Protein AF-A0A2T6KF13-F1 (afdb_monomer_lite)

Structure (mmCIF, N/CA/C/O backbone):
data_AF-A0A2T6KF13-F1
#
_entry.id   AF-A0A2T6KF13-F1
#
loop_
_atom_site.group_PDB
_atom_site.id
_atom_site.type_symbol
_atom_site.label_atom_id
_atom_site.label_alt_id
_atom_site.label_comp_id
_atom_site.label_asym_id
_atom_site.label_entity_id
_atom_site.label_seq_id
_atom_site.pdbx_PDB_ins_code
_atom_site.Cartn_x
_atom_site.Cartn_y
_atom_site.Cartn_z
_atom_site.occupancy
_atom_site.B_iso_or_equiv
_atom_site.auth_seq_id
_atom_site.auth_comp_id
_atom_site.auth_asym_id
_atom_site.auth_atom_id
_atom_site.pdbx_PDB_model_num
ATOM 1 N N . MET A 1 1 ? 17.961 1.035 -27.382 1.00 60.09 1 MET A N 1
ATOM 2 C CA . MET A 1 1 ? 17.365 -0.291 -27.679 1.00 60.09 1 MET A CA 1
ATOM 3 C C . MET A 1 1 ? 17.988 -1.353 -26.778 1.00 60.09 1 MET A C 1
ATOM 5 O O . MET A 1 1 ? 17.250 -2.135 -26.203 1.00 60.09 1 MET A O 1
ATOM 9 N N . GLU A 1 2 ? 19.310 -1.315 -26.589 1.00 65.25 2 GLU A N 1
ATOM 10 C CA . GLU A 1 2 ? 20.065 -2.182 -25.668 1.00 65.25 2 GLU A CA 1
ATOM 11 C C . GLU A 1 2 ? 19.651 -2.015 -24.191 1.00 65.25 2 GLU A C 1
ATOM 13 O O . GLU A 1 2 ? 19.392 -3.006 -23.517 1.00 65.25 2 GLU A O 1
ATOM 18 N N . ASP A 1 3 ? 19.444 -0.778 -23.720 1.00 63.62 3 ASP A N 1
ATOM 19 C CA . ASP A 1 3 ? 19.043 -0.509 -22.324 1.00 63.62 3 ASP A CA 1
ATOM 20 C C . ASP A 1 3 ? 17.692 -1.140 -21.951 1.00 63.62 3 ASP A C 1
ATOM 22 O O . ASP A 1 3 ? 17.548 -1.755 -20.898 1.00 63.62 3 ASP A O 1
ATOM 26 N N . GLN A 1 4 ? 16.722 -1.092 -22.868 1.00 70.06 4 GLN A N 1
ATOM 27 C CA . GLN A 1 4 ? 15.401 -1.687 -22.658 1.00 70.06 4 GLN A CA 1
ATOM 28 C C . GLN A 1 4 ? 15.470 -3.223 -22.599 1.00 70.06 4 GLN A C 1
ATOM 30 O O . GLN A 1 4 ? 14.670 -3.861 -21.918 1.00 70.06 4 GLN A O 1
ATOM 35 N N . GLN A 1 5 ? 16.435 -3.836 -23.292 1.00 78.62 5 GLN A N 1
ATOM 36 C CA . GLN A 1 5 ? 16.670 -5.279 -23.232 1.00 78.62 5 GLN A CA 1
ATOM 37 C C . GLN A 1 5 ? 17.264 -5.696 -21.879 1.00 78.62 5 GLN A C 1
ATOM 39 O O . GLN A 1 5 ? 16.914 -6.760 -21.364 1.00 78.62 5 GLN A O 1
ATOM 44 N N . VAL A 1 6 ? 18.115 -4.853 -21.286 1.00 81.69 6 VAL A N 1
ATOM 45 C CA . VAL A 1 6 ? 18.660 -5.058 -19.935 1.00 81.69 6 VAL A CA 1
ATOM 46 C C . VAL A 1 6 ? 17.552 -4.956 -18.882 1.00 81.69 6 VAL A C 1
ATOM 48 O O . VAL A 1 6 ? 17.466 -5.823 -18.011 1.00 81.69 6 VAL A O 1
ATOM 51 N N . ASP A 1 7 ? 16.649 -3.981 -19.009 1.00 86.25 7 ASP A N 1
ATOM 52 C CA . ASP A 1 7 ? 15.533 -3.802 -18.069 1.00 86.25 7 ASP A CA 1
ATOM 53 C C . ASP A 1 7 ? 14.598 -5.027 -18.047 1.00 86.25 7 ASP A C 1
ATOM 55 O O . ASP A 1 7 ? 14.256 -5.559 -16.985 1.00 86.25 7 ASP A O 1
ATOM 59 N N . TRP A 1 8 ? 14.227 -5.537 -19.229 1.00 89.44 8 TRP A N 1
ATOM 60 C CA . TRP A 1 8 ? 13.413 -6.751 -19.348 1.00 89.44 8 TRP A CA 1
ATOM 61 C C . TRP A 1 8 ? 14.137 -8.005 -18.848 1.00 89.44 8 TRP A C 1
ATOM 63 O O . TRP A 1 8 ? 13.490 -8.907 -18.312 1.00 89.44 8 TRP A O 1
ATOM 73 N N . ALA A 1 9 ? 15.464 -8.074 -18.984 1.00 89.31 9 ALA A N 1
ATOM 74 C CA . ALA A 1 9 ? 16.250 -9.184 -18.454 1.00 89.31 9 ALA A CA 1
ATOM 75 C C . ALA A 1 9 ? 16.246 -9.200 -16.916 1.00 89.31 9 ALA A C 1
ATOM 77 O O . ALA A 1 9 ? 16.078 -10.263 -16.311 1.00 89.31 9 ALA A O 1
ATOM 78 N N . GLU A 1 10 ? 16.364 -8.037 -16.271 1.00 89.56 10 GLU A N 1
ATOM 79 C CA . GLU A 1 10 ? 16.263 -7.932 -14.811 1.00 89.56 10 GLU A CA 1
ATOM 80 C C . GLU A 1 10 ? 14.849 -8.239 -14.306 1.00 89.56 10 GLU A C 1
ATOM 82 O O . GLU A 1 10 ? 14.691 -8.962 -13.315 1.00 89.56 10 GLU A O 1
ATOM 87 N N . TYR A 1 11 ? 13.821 -7.780 -15.025 1.00 91.38 11 TYR A N 1
ATOM 88 C CA . TYR A 1 11 ? 12.436 -8.159 -14.752 1.00 91.38 11 TYR A CA 1
ATOM 89 C C . TYR A 1 11 ? 12.243 -9.683 -14.833 1.00 91.38 11 TYR A C 1
ATOM 91 O O . TYR A 1 11 ? 11.745 -10.302 -13.890 1.00 91.38 11 TYR A O 1
ATOM 99 N N . ALA A 1 12 ? 12.701 -10.312 -15.920 1.00 92.50 12 ALA A N 1
ATOM 100 C CA . ALA A 1 12 ? 12.587 -11.754 -16.126 1.00 92.50 12 ALA A CA 1
ATOM 101 C C . ALA A 1 12 ? 13.343 -12.560 -15.057 1.00 92.50 12 ALA A C 1
ATOM 103 O O . ALA A 1 12 ? 12.834 -13.574 -14.578 1.00 92.50 12 ALA A O 1
ATOM 104 N N . ARG A 1 13 ? 14.523 -12.094 -14.623 1.00 94.06 13 ARG A N 1
ATOM 105 C CA . ARG A 1 13 ? 15.277 -12.706 -13.517 1.00 94.06 13 ARG A CA 1
ATOM 106 C C . ARG A 1 13 ? 14.462 -12.714 -12.225 1.00 94.06 13 ARG A C 1
ATOM 108 O O . ARG A 1 13 ? 14.360 -13.754 -11.576 1.00 94.06 13 ARG A O 1
ATOM 115 N N . ALA A 1 14 ? 13.902 -11.567 -11.838 1.00 91.81 14 ALA A N 1
ATOM 116 C CA . ALA A 1 14 ? 13.094 -11.463 -10.625 1.00 91.81 14 ALA A CA 1
ATOM 117 C C . ALA A 1 14 ? 11.806 -12.304 -10.725 1.00 91.81 14 ALA A C 1
ATOM 119 O O . ALA A 1 14 ? 11.386 -12.909 -9.739 1.00 91.81 14 ALA A O 1
ATOM 120 N N . GLN A 1 15 ? 11.216 -12.402 -11.920 1.00 94.62 15 GLN A N 1
ATOM 121 C CA . GLN A 1 15 ? 10.045 -13.238 -12.179 1.00 94.62 15 GLN A CA 1
ATOM 122 C C . GLN A 1 15 ? 10.366 -14.734 -12.056 1.00 94.62 15 GLN A C 1
ATOM 124 O O . GLN A 1 15 ? 9.594 -15.482 -11.457 1.00 94.62 15 GLN A O 1
ATOM 129 N N . ASP A 1 16 ? 11.508 -15.178 -12.583 1.00 95.75 16 ASP A N 1
ATOM 130 C CA . ASP A 1 16 ? 11.964 -16.565 -12.467 1.00 95.75 16 ASP A CA 1
ATOM 131 C C . ASP A 1 16 ? 12.300 -16.931 -11.013 1.00 95.75 16 ASP A C 1
ATOM 133 O O . ASP A 1 16 ? 11.941 -18.011 -10.538 1.00 95.75 16 ASP A O 1
ATOM 137 N N . GLU A 1 17 ? 12.908 -16.008 -10.262 1.00 94.12 17 GLU A N 1
ATOM 138 C CA . GLU A 1 17 ? 13.136 -16.180 -8.825 1.00 94.12 17 GLU A CA 1
ATOM 139 C C . GLU A 1 17 ? 11.815 -16.325 -8.052 1.00 94.12 17 GLU A C 1
ATOM 141 O O . GLU A 1 17 ? 11.678 -17.235 -7.231 1.00 94.12 17 GLU A O 1
ATOM 146 N N . LEU A 1 18 ? 10.820 -15.479 -8.346 1.00 92.44 18 LEU A N 1
ATOM 147 C CA . LEU A 1 18 ? 9.493 -15.567 -7.735 1.00 92.44 18 LEU A CA 1
ATOM 148 C C . LEU A 1 18 ? 8.806 -16.895 -8.078 1.00 92.44 18 LEU A C 1
ATOM 150 O O . LEU A 1 18 ? 8.283 -17.560 -7.188 1.00 92.44 18 LEU A O 1
ATOM 154 N N . LYS A 1 19 ? 8.866 -17.323 -9.343 1.00 93.50 19 LYS A N 1
ATOM 155 C CA . LYS A 1 19 ? 8.282 -18.587 -9.816 1.00 93.50 19 LYS A CA 1
ATOM 15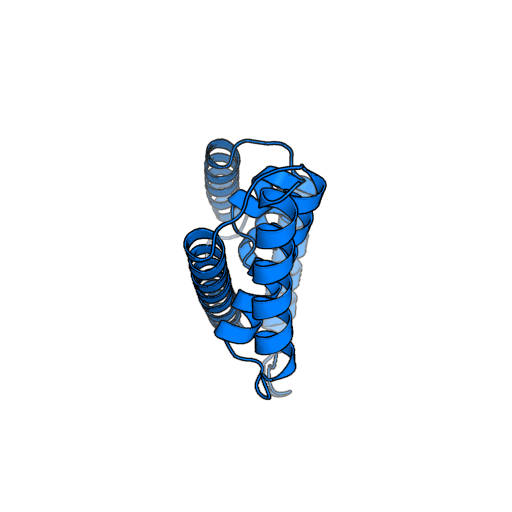6 C C . LYS A 1 19 ? 8.897 -19.814 -9.137 1.00 93.50 19 LYS A C 1
ATOM 158 O O . LYS A 1 19 ? 8.205 -20.804 -8.917 1.00 93.50 19 LYS A O 1
ATOM 163 N N . LYS A 1 20 ? 10.192 -19.762 -8.815 1.00 92.81 20 LYS A N 1
ATOM 164 C CA . LYS A 1 20 ? 10.914 -20.827 -8.097 1.00 92.81 20 LYS A CA 1
ATOM 165 C C . LYS A 1 20 ? 10.680 -20.799 -6.585 1.00 92.81 20 LYS A C 1
ATOM 167 O O . LYS A 1 20 ? 11.061 -21.744 -5.895 1.00 92.81 20 LYS A O 1
ATOM 172 N N . SER A 1 21 ? 10.071 -19.739 -6.059 1.00 90.06 21 SER A N 1
ATOM 173 C CA . SER A 1 21 ? 9.757 -19.623 -4.640 1.00 90.06 21 SER A CA 1
ATOM 174 C C . SER A 1 21 ? 8.606 -20.553 -4.260 1.00 90.06 21 SER A C 1
ATOM 176 O O . SER A 1 21 ? 7.495 -20.433 -4.766 1.00 90.06 21 SER A O 1
ATOM 178 N N . THR A 1 22 ? 8.858 -21.471 -3.328 1.00 89.31 22 THR A N 1
ATOM 179 C CA . THR A 1 22 ? 7.853 -22.418 -2.813 1.00 89.31 22 THR A CA 1
ATOM 180 C C . THR A 1 22 ? 7.186 -21.948 -1.522 1.00 89.31 22 THR A C 1
ATOM 182 O O . THR A 1 22 ? 6.279 -22.608 -1.021 1.00 89.31 22 THR A O 1
ATOM 185 N N . THR A 1 23 ? 7.633 -20.823 -0.953 1.00 87.00 23 THR A N 1
ATOM 186 C CA . THR A 1 23 ? 7.133 -20.310 0.328 1.00 87.00 23 THR A CA 1
ATOM 187 C C . T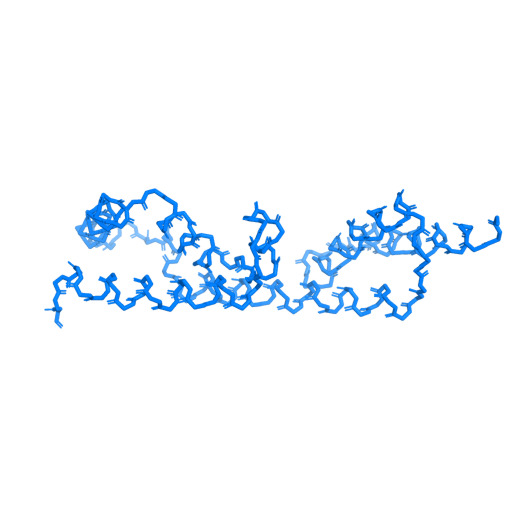HR A 1 23 ? 6.807 -18.827 0.240 1.00 87.00 23 THR A C 1
ATOM 189 O O . THR A 1 23 ? 7.598 -18.023 -0.256 1.00 87.00 23 THR A O 1
ATOM 192 N N . VAL A 1 24 ? 5.647 -18.450 0.780 1.00 86.81 24 VAL A N 1
ATOM 193 C CA . VAL A 1 24 ? 5.235 -17.048 0.896 1.00 86.81 24 VAL A CA 1
ATOM 194 C C . VAL A 1 24 ? 5.891 -16.455 2.142 1.00 86.81 24 VAL A C 1
ATOM 196 O O . VAL A 1 24 ? 5.368 -16.535 3.252 1.00 86.81 24 VAL A O 1
ATOM 199 N N . ASN A 1 25 ? 7.088 -15.903 1.962 1.00 87.69 25 ASN A N 1
ATOM 200 C CA . ASN A 1 25 ? 7.864 -15.225 3.002 1.00 87.69 25 ASN A CA 1
ATOM 201 C C . ASN A 1 25 ? 8.088 -13.744 2.640 1.00 87.69 25 ASN A C 1
ATOM 203 O O . ASN A 1 25 ? 7.633 -13.268 1.602 1.00 87.69 25 ASN A O 1
ATOM 207 N N . ASP A 1 26 ? 8.804 -12.989 3.475 1.00 88.88 26 ASP A N 1
ATOM 208 C CA . ASP A 1 26 ? 9.049 -11.561 3.214 1.00 88.88 26 ASP A CA 1
ATOM 209 C C . ASP A 1 26 ? 9.760 -11.293 1.877 1.00 88.88 26 ASP A C 1
ATOM 211 O O . ASP A 1 26 ? 9.528 -10.253 1.261 1.00 88.88 26 ASP A O 1
ATOM 215 N N . ARG A 1 27 ? 10.612 -12.218 1.410 1.00 91.44 27 ARG A N 1
ATOM 216 C CA . ARG A 1 27 ? 11.290 -12.096 0.112 1.00 91.44 27 ARG A CA 1
ATOM 217 C C . ARG A 1 27 ? 10.312 -12.284 -1.045 1.00 91.44 27 ARG A C 1
ATOM 219 O O . ARG A 1 27 ? 10.439 -11.559 -2.023 1.00 91.44 27 ARG A O 1
ATOM 226 N N . HIS A 1 28 ? 9.322 -13.167 -0.909 1.00 92.12 28 HIS A N 1
ATOM 227 C CA . HIS A 1 28 ? 8.238 -13.337 -1.884 1.00 92.12 28 HIS A CA 1
ATOM 228 C C . HIS A 1 28 ? 7.477 -12.019 -2.097 1.00 92.12 28 HIS A C 1
ATOM 230 O O . HIS A 1 28 ? 7.416 -11.506 -3.210 1.00 92.12 28 HIS A O 1
ATOM 236 N N . TRP A 1 29 ? 7.035 -11.390 -1.004 1.00 89.38 29 TRP A N 1
ATOM 237 C CA . TRP A 1 29 ? 6.3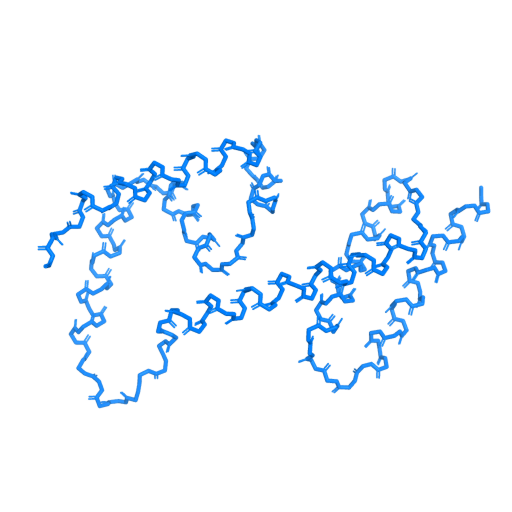95 -10.070 -1.044 1.00 89.38 29 TRP A CA 1
ATOM 238 C C . TRP A 1 29 ? 7.317 -8.970 -1.586 1.00 89.38 29 TRP A C 1
ATOM 240 O O . TRP A 1 29 ? 6.875 -8.049 -2.273 1.00 89.38 29 TRP A O 1
ATOM 250 N N . GLY A 1 30 ? 8.614 -9.053 -1.280 1.00 93.12 30 GLY A N 1
ATOM 251 C CA . GLY A 1 30 ? 9.628 -8.168 -1.846 1.00 93.12 30 GLY A CA 1
ATOM 252 C C . GLY A 1 30 ? 9.735 -8.285 -3.367 1.00 93.12 30 GLY A C 1
ATOM 253 O O . GLY A 1 30 ? 9.760 -7.264 -4.053 1.00 93.12 30 GLY A O 1
ATOM 254 N N . LEU A 1 31 ? 9.770 -9.512 -3.887 1.00 94.06 31 LEU A N 1
ATOM 255 C CA . LEU A 1 31 ? 9.840 -9.813 -5.317 1.00 94.06 31 LEU A CA 1
ATOM 256 C C . LEU A 1 31 ? 8.598 -9.313 -6.061 1.00 94.06 31 LEU A C 1
ATOM 258 O O . LEU A 1 31 ? 8.746 -8.622 -7.064 1.00 94.06 31 LEU A O 1
ATOM 262 N N . GLU A 1 32 ? 7.395 -9.564 -5.540 1.00 93.19 32 GLU A N 1
ATOM 263 C CA . GLU A 1 32 ? 6.153 -9.036 -6.125 1.00 93.19 32 GLU A CA 1
ATOM 264 C C . GLU A 1 32 ? 6.158 -7.503 -6.202 1.00 93.19 32 GLU A C 1
ATOM 266 O O . GLU A 1 32 ? 5.881 -6.918 -7.251 1.00 93.19 32 GLU A O 1
ATOM 271 N N . ALA A 1 33 ? 6.539 -6.834 -5.107 1.00 90.12 33 ALA A N 1
ATOM 272 C CA . ALA A 1 33 ? 6.622 -5.378 -5.075 1.00 90.12 33 ALA A CA 1
ATOM 273 C C . ALA A 1 33 ? 7.685 -4.834 -6.044 1.00 90.12 33 ALA A C 1
ATOM 275 O O . ALA A 1 33 ? 7.487 -3.783 -6.657 1.00 90.12 33 ALA A O 1
ATOM 276 N N . ALA A 1 34 ? 8.825 -5.515 -6.180 1.00 93.06 34 ALA A N 1
ATOM 277 C CA . ALA A 1 34 ? 9.875 -5.119 -7.111 1.00 93.06 34 ALA A CA 1
ATOM 278 C C . ALA A 1 34 ? 9.423 -5.262 -8.568 1.00 93.06 34 ALA A C 1
ATOM 280 O O . ALA A 1 34 ?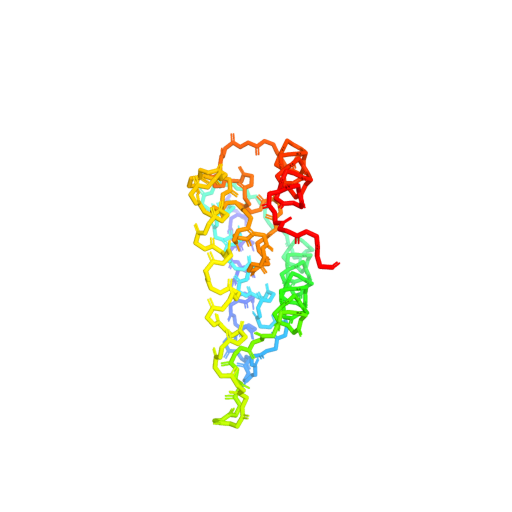 9.621 -4.323 -9.336 1.00 93.06 34 ALA A O 1
ATOM 281 N N . LEU A 1 35 ? 8.761 -6.369 -8.916 1.00 93.69 35 LEU A N 1
ATOM 282 C CA . LEU A 1 35 ? 8.205 -6.609 -10.250 1.00 93.69 35 LEU A CA 1
ATOM 283 C C . LEU A 1 35 ? 7.147 -5.567 -10.620 1.00 93.69 35 LEU A C 1
ATOM 285 O O . LEU A 1 35 ? 7.211 -5.010 -11.712 1.00 93.69 35 LEU A O 1
ATOM 289 N N . GLY A 1 36 ? 6.226 -5.242 -9.707 1.00 91.00 36 GLY A N 1
ATOM 290 C CA . GLY A 1 36 ? 5.217 -4.206 -9.950 1.00 91.00 36 GLY A CA 1
ATOM 291 C C . GLY A 1 36 ? 5.835 -2.837 -10.254 1.00 91.00 36 GLY A C 1
ATOM 292 O O . GLY A 1 36 ? 5.457 -2.192 -11.223 1.00 91.00 36 GLY A O 1
ATOM 293 N N . ASN A 1 37 ? 6.842 -2.420 -9.478 1.00 88.75 37 ASN A N 1
ATOM 294 C CA . ASN A 1 37 ? 7.545 -1.157 -9.734 1.00 88.75 37 ASN A CA 1
ATOM 295 C C . ASN A 1 37 ? 8.384 -1.201 -11.017 1.00 88.75 37 ASN A C 1
ATOM 297 O O . ASN A 1 37 ? 8.484 -0.197 -11.715 1.00 88.75 37 ASN A O 1
ATOM 301 N N . ALA A 1 38 ? 9.020 -2.341 -11.303 1.00 90.69 38 ALA A N 1
ATOM 302 C CA . ALA A 1 38 ? 9.831 -2.493 -12.499 1.00 90.69 38 ALA A CA 1
ATOM 303 C C . ALA A 1 38 ? 8.985 -2.403 -13.771 1.00 90.69 38 ALA A C 1
ATOM 305 O O . ALA A 1 38 ? 9.388 -1.731 -14.712 1.00 90.69 38 ALA A O 1
ATOM 306 N N . LEU A 1 39 ? 7.784 -2.986 -13.763 1.00 91.19 39 LEU A N 1
ATOM 307 C CA . LEU A 1 39 ? 6.845 -2.861 -14.873 1.00 91.19 39 LEU A CA 1
ATOM 308 C C . LEU A 1 39 ? 6.474 -1.392 -15.134 1.00 91.19 39 LEU A C 1
ATOM 310 O O . LEU A 1 39 ? 6.639 -0.918 -16.253 1.00 91.19 39 LEU A O 1
ATOM 314 N N . THR A 1 40 ? 6.072 -0.652 -14.094 1.00 88.81 40 THR A N 1
ATOM 315 C CA . THR A 1 40 ? 5.717 0.773 -14.213 1.00 88.81 40 THR A CA 1
ATOM 316 C C . THR A 1 40 ? 6.863 1.621 -14.767 1.00 88.81 40 THR A C 1
ATOM 318 O O . THR A 1 40 ? 6.643 2.547 -15.547 1.00 88.81 40 THR A O 1
ATOM 321 N N . ASP A 1 41 ? 8.097 1.337 -14.352 1.00 88.00 41 ASP A N 1
ATOM 322 C CA . ASP A 1 41 ? 9.272 2.083 -14.798 1.00 88.00 41 ASP A CA 1
ATOM 323 C C . ASP A 1 41 ? 9.655 1.752 -16.245 1.00 88.00 41 ASP A C 1
ATOM 325 O O . ASP A 1 41 ? 9.907 2.684 -17.008 1.00 88.00 41 ASP A O 1
ATOM 329 N N . ILE A 1 42 ? 9.603 0.476 -16.647 1.00 87.25 42 ILE A N 1
ATOM 330 C CA . ILE A 1 42 ? 9.809 0.057 -18.042 1.00 87.25 42 ILE A CA 1
ATOM 331 C C . ILE A 1 42 ? 8.762 0.710 -18.955 1.00 87.25 42 ILE A C 1
ATOM 333 O O . ILE A 1 42 ? 9.113 1.267 -19.995 1.00 87.25 42 ILE A O 1
ATOM 337 N N . GLU A 1 43 ? 7.487 0.702 -18.553 1.00 88.44 43 GLU A N 1
ATOM 338 C CA . GLU A 1 43 ? 6.397 1.368 -19.282 1.00 88.44 43 GLU A CA 1
ATOM 339 C C . GLU A 1 43 ? 6.604 2.887 -19.380 1.00 88.44 43 GLU A C 1
ATOM 341 O O . GLU A 1 43 ? 6.258 3.505 -20.386 1.00 88.44 43 GLU A O 1
ATOM 346 N N . SER A 1 44 ? 7.221 3.487 -18.360 1.00 87.50 44 SER A N 1
ATOM 347 C CA . SER A 1 44 ? 7.568 4.912 -18.325 1.00 87.50 44 SER A CA 1
ATOM 348 C C . SER A 1 44 ? 8.895 5.243 -19.027 1.00 87.50 44 SER A C 1
ATOM 350 O O . SER A 1 44 ? 9.316 6.400 -19.001 1.00 87.50 44 SER A O 1
ATOM 352 N N . GLY A 1 45 ? 9.581 4.255 -19.614 1.00 85.25 45 GLY A N 1
ATOM 353 C CA . GLY A 1 45 ? 10.876 4.425 -20.281 1.00 85.25 45 GLY A CA 1
ATOM 354 C C . GLY A 1 45 ? 12.047 4.730 -19.341 1.00 85.25 45 GLY A C 1
ATOM 355 O O . GLY A 1 45 ? 13.041 5.315 -19.771 1.00 85.25 45 GLY A O 1
ATOM 356 N N . LYS A 1 46 ? 11.936 4.387 -18.054 1.00 86.75 46 LYS A N 1
ATOM 357 C CA . LYS A 1 46 ? 13.015 4.542 -17.073 1.00 86.75 46 LYS A CA 1
ATOM 358 C C . LYS A 1 46 ? 13.873 3.286 -17.031 1.00 86.75 46 LYS A C 1
ATOM 360 O O . LYS A 1 46 ? 13.348 2.184 -16.924 1.00 86.75 46 LYS A O 1
ATOM 365 N N . HIS A 1 47 ? 15.183 3.494 -17.022 1.00 86.50 47 HIS A N 1
ATOM 366 C CA . HIS A 1 47 ? 16.157 2.422 -16.879 1.00 86.50 47 HIS A CA 1
ATOM 367 C C . HIS A 1 47 ? 16.182 1.870 -15.448 1.00 86.50 47 HIS A C 1
ATOM 369 O O . HIS A 1 47 ? 16.045 2.628 -14.481 1.00 86.50 47 HIS A O 1
ATOM 375 N N . ILE A 1 48 ? 16.373 0.559 -15.323 1.00 87.31 48 ILE A N 1
ATOM 376 C CA . ILE A 1 48 ? 16.409 -0.160 -14.054 1.00 87.31 48 ILE A CA 1
ATOM 377 C C . ILE A 1 48 ? 17.608 -1.094 -14.059 1.00 87.31 48 ILE A C 1
ATOM 379 O O . ILE A 1 48 ? 17.705 -2.012 -14.870 1.00 87.31 48 ILE A O 1
ATOM 383 N N . ASP A 1 49 ? 18.482 -0.926 -13.075 1.00 86.62 49 ASP A N 1
ATOM 384 C CA . ASP A 1 49 ? 19.577 -1.860 -12.877 1.00 86.62 49 ASP A CA 1
ATOM 385 C C . ASP A 1 49 ? 19.262 -2.918 -11.800 1.00 86.62 49 ASP A C 1
ATOM 387 O O . ASP A 1 49 ? 18.247 -2.916 -11.081 1.00 86.62 49 ASP A O 1
ATOM 391 N N . ARG A 1 50 ? 20.182 -3.871 -11.667 1.00 87.25 50 ARG A N 1
ATOM 392 C CA . ARG A 1 50 ? 20.084 -4.936 -10.668 1.00 87.25 50 ARG A CA 1
ATOM 393 C C . ARG A 1 50 ? 20.082 -4.406 -9.232 1.00 87.25 50 ARG A C 1
ATOM 395 O O . ARG A 1 50 ? 19.431 -4.993 -8.363 1.00 87.25 50 ARG A O 1
ATOM 402 N N . SER A 1 51 ? 20.825 -3.334 -8.967 1.00 88.44 51 SER A N 1
ATOM 403 C CA . SER A 1 51 ? 20.939 -2.742 -7.634 1.00 88.44 51 SER A CA 1
ATOM 404 C C . SER A 1 51 ? 19.621 -2.089 -7.211 1.00 88.44 51 SER A C 1
ATOM 406 O O . SER A 1 51 ? 19.168 -2.275 -6.078 1.00 88.44 51 SER A O 1
ATOM 408 N N . ASP A 1 52 ? 18.942 -1.432 -8.149 1.00 87.69 52 ASP A N 1
ATOM 409 C CA . ASP A 1 52 ? 17.618 -0.858 -7.987 1.00 87.69 52 ASP A CA 1
ATOM 410 C C . ASP A 1 52 ? 16.579 -1.934 -7.723 1.00 87.69 52 ASP A C 1
ATOM 412 O O . ASP A 1 52 ? 15.771 -1.805 -6.795 1.00 87.69 52 ASP A O 1
ATOM 416 N N . THR A 1 53 ? 16.640 -3.021 -8.487 1.00 89.19 53 THR A N 1
ATOM 417 C CA . THR A 1 53 ? 15.755 -4.173 -8.316 1.00 89.19 53 THR A CA 1
ATOM 418 C C . THR A 1 53 ? 15.929 -4.798 -6.930 1.00 89.19 53 THR A C 1
ATOM 420 O O . THR A 1 53 ? 14.953 -4.948 -6.195 1.00 89.19 53 THR A O 1
ATOM 423 N N . GLU A 1 54 ? 17.162 -5.083 -6.498 1.00 92.12 54 GLU A N 1
ATOM 424 C CA . GLU A 1 54 ? 17.420 -5.661 -5.169 1.00 92.12 54 GLU A CA 1
ATOM 425 C C . GLU A 1 54 ? 17.026 -4.702 -4.035 1.00 92.12 54 GLU A C 1
ATOM 427 O O . GLU A 1 54 ? 16.413 -5.110 -3.043 1.00 92.12 54 GLU A O 1
ATOM 432 N N . ARG A 1 55 ? 17.288 -3.398 -4.193 1.00 92.06 55 ARG A N 1
ATOM 433 C CA . ARG A 1 55 ? 16.838 -2.368 -3.246 1.00 92.06 55 ARG A CA 1
ATOM 434 C C . ARG A 1 55 ? 15.316 -2.380 -3.093 1.00 92.06 55 ARG A C 1
ATOM 436 O O . ARG A 1 55 ? 14.810 -2.265 -1.972 1.00 92.06 55 ARG A O 1
ATOM 443 N N . ARG A 1 56 ? 14.574 -2.537 -4.193 1.00 90.75 56 ARG A N 1
ATOM 444 C CA . ARG A 1 56 ? 13.104 -2.629 -4.183 1.00 90.75 56 ARG A CA 1
ATOM 445 C C . ARG A 1 56 ? 12.622 -3.904 -3.505 1.00 90.75 56 ARG A C 1
ATOM 447 O O . ARG A 1 56 ? 11.724 -3.803 -2.669 1.00 90.75 56 ARG A O 1
ATOM 454 N N . ILE A 1 57 ? 13.261 -5.049 -3.762 1.00 92.19 57 ILE A N 1
ATOM 455 C CA . ILE A 1 57 ? 12.958 -6.319 -3.080 1.00 92.19 57 ILE A CA 1
ATOM 456 C C . ILE A 1 57 ? 13.094 -6.146 -1.564 1.00 92.19 57 ILE A C 1
ATOM 458 O O . ILE A 1 57 ? 12.167 -6.436 -0.805 1.00 92.19 57 ILE A O 1
ATOM 462 N N . GLN A 1 58 ? 14.221 -5.596 -1.107 1.00 92.38 58 GLN A N 1
ATOM 463 C CA . GLN A 1 58 ? 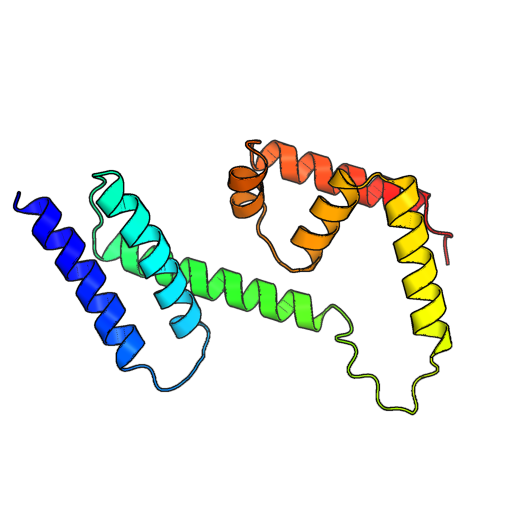14.459 -5.363 0.318 1.00 92.38 58 GLN A CA 1
ATOM 464 C C . GLN A 1 58 ? 13.466 -4.367 0.925 1.00 92.38 58 GLN A C 1
ATOM 466 O O . GLN A 1 58 ? 13.028 -4.547 2.065 1.00 92.38 58 GLN A O 1
ATOM 471 N N . SER A 1 59 ? 13.108 -3.314 0.189 1.00 91.25 59 SER A N 1
ATOM 472 C CA . SER A 1 59 ? 12.113 -2.330 0.622 1.00 91.25 59 SER A CA 1
ATOM 473 C C . SER A 1 59 ? 10.726 -2.963 0.769 1.00 91.25 59 SER A C 1
ATOM 475 O O . SER A 1 59 ? 10.097 -2.811 1.818 1.00 91.25 59 SER A O 1
ATOM 477 N N . GLY A 1 60 ? 10.283 -3.747 -0.219 1.00 88.38 60 GLY A N 1
ATOM 478 C CA . GLY A 1 60 ? 9.027 -4.498 -0.170 1.00 88.38 60 GLY A CA 1
ATOM 479 C C . GLY A 1 60 ? 8.985 -5.478 1.004 1.00 88.38 60 GLY A C 1
ATOM 480 O O . GLY A 1 60 ? 8.048 -5.443 1.801 1.00 88.38 60 GLY A O 1
ATOM 481 N N . ALA A 1 61 ? 10.059 -6.242 1.214 1.00 91.38 61 ALA A N 1
ATOM 482 C CA . ALA A 1 61 ? 10.197 -7.144 2.358 1.00 91.38 61 ALA A CA 1
ATOM 483 C C . ALA A 1 61 ? 10.123 -6.405 3.710 1.00 91.38 61 ALA A C 1
ATOM 485 O O . ALA A 1 61 ? 9.466 -6.852 4.653 1.00 91.38 61 ALA A O 1
ATOM 486 N N . ARG A 1 62 ? 10.772 -5.236 3.838 1.00 88.19 62 ARG A N 1
ATOM 487 C CA . ARG A 1 62 ? 10.682 -4.390 5.048 1.00 88.19 62 ARG A CA 1
ATOM 488 C C . ARG A 1 62 ? 9.262 -3.873 5.275 1.00 88.19 62 ARG A C 1
ATOM 490 O O . ARG A 1 62 ? 8.793 -3.900 6.413 1.00 88.19 62 ARG A O 1
ATOM 497 N N . LYS A 1 63 ? 8.580 -3.424 4.218 1.00 86.75 63 LYS A N 1
ATOM 498 C CA . LYS A 1 63 ? 7.181 -2.982 4.294 1.00 86.75 63 LYS A CA 1
ATOM 499 C C . LYS A 1 63 ? 6.265 -4.120 4.731 1.00 86.75 63 LYS A C 1
ATOM 501 O O . LYS A 1 63 ? 5.448 -3.905 5.620 1.00 86.75 63 LYS A O 1
ATOM 506 N N . ASN A 1 64 ? 6.448 -5.325 4.190 1.00 86.81 64 ASN A N 1
ATOM 507 C CA . ASN A 1 64 ? 5.662 -6.488 4.590 1.00 86.81 64 ASN A CA 1
ATOM 508 C C . ASN A 1 64 ? 5.853 -6.824 6.073 1.00 86.81 64 ASN A C 1
ATOM 510 O O . ASN A 1 64 ? 4.873 -6.921 6.807 1.00 86.81 64 ASN A O 1
ATOM 514 N N . ARG A 1 65 ? 7.101 -6.872 6.561 1.00 87.25 65 ARG A N 1
ATOM 515 C CA . ARG A 1 65 ? 7.377 -7.054 7.999 1.00 87.25 65 ARG A CA 1
ATOM 516 C C . ARG A 1 65 ? 6.707 -5.994 8.860 1.00 87.25 65 ARG A C 1
ATOM 518 O O . ARG A 1 65 ? 6.165 -6.301 9.920 1.00 87.25 65 ARG A O 1
ATOM 525 N N . HIS A 1 66 ? 6.741 -4.740 8.415 1.00 85.38 66 HIS A N 1
ATOM 526 C CA . HIS A 1 66 ? 6.077 -3.656 9.123 1.00 85.38 66 HIS A CA 1
ATOM 527 C C . HIS A 1 66 ? 4.555 -3.851 9.168 1.00 85.38 66 HIS A C 1
ATOM 529 O O . HIS A 1 66 ? 3.978 -3.731 10.248 1.00 85.38 66 HIS A O 1
ATOM 535 N N . ARG A 1 67 ? 3.926 -4.206 8.039 1.00 81.62 67 ARG A N 1
ATOM 536 C CA . ARG A 1 67 ? 2.490 -4.518 7.948 1.00 81.62 67 ARG A CA 1
ATOM 537 C C . ARG A 1 67 ? 2.112 -5.698 8.837 1.00 81.62 67 ARG A C 1
ATOM 539 O O . ARG A 1 67 ? 1.232 -5.557 9.676 1.00 81.62 67 ARG A O 1
ATOM 546 N N . ALA A 1 68 ? 2.835 -6.812 8.743 1.00 81.88 68 ALA A N 1
ATOM 547 C CA . ALA A 1 68 ? 2.625 -7.986 9.586 1.00 81.88 68 ALA A CA 1
ATOM 548 C C . ALA A 1 68 ? 2.741 -7.648 11.081 1.00 81.88 68 ALA A C 1
ATOM 550 O O . ALA A 1 68 ? 1.948 -8.116 11.893 1.00 81.88 68 ALA A O 1
ATOM 551 N N . ARG A 1 69 ? 3.696 -6.789 11.461 1.00 83.88 69 ARG A N 1
ATOM 552 C CA . ARG A 1 69 ? 3.819 -6.303 12.840 1.00 83.88 69 ARG A CA 1
ATOM 553 C C . ARG A 1 69 ? 2.620 -5.453 13.261 1.00 83.88 69 ARG A C 1
ATOM 555 O O . ARG A 1 69 ? 2.151 -5.620 14.378 1.00 83.88 69 ARG A O 1
ATOM 562 N N . LEU A 1 70 ? 2.136 -4.545 12.412 1.00 76.62 70 LEU A N 1
ATOM 563 C CA . LEU A 1 70 ? 0.951 -3.737 12.723 1.00 76.62 70 LEU A CA 1
ATOM 564 C C . LEU A 1 70 ? -0.293 -4.610 12.896 1.00 76.62 70 LEU A C 1
ATOM 566 O O . LEU A 1 70 ? -1.011 -4.428 13.872 1.00 76.62 70 LEU A O 1
ATOM 570 N N . LEU A 1 71 ? -0.480 -5.603 12.026 1.00 71.88 71 LEU A N 1
ATOM 571 C CA . LEU A 1 71 ? -1.572 -6.569 12.143 1.00 71.88 71 LEU A CA 1
ATOM 572 C C . LEU A 1 71 ? -1.502 -7.388 13.438 1.00 71.88 71 LEU A C 1
ATOM 574 O O . LEU A 1 71 ? -2.542 -7.724 13.980 1.00 71.88 71 LEU A O 1
ATOM 578 N N . ARG A 1 72 ? -0.303 -7.678 13.963 1.00 71.69 72 ARG A N 1
ATOM 579 C CA . ARG A 1 72 ? -0.130 -8.326 15.280 1.00 71.69 72 ARG A CA 1
ATOM 580 C C . ARG A 1 72 ? -0.415 -7.403 16.465 1.00 71.69 72 ARG A C 1
ATOM 582 O O . ARG A 1 72 ? -0.746 -7.889 17.537 1.00 71.69 72 ARG A O 1
ATOM 589 N N . LEU A 1 73 ? -0.179 -6.099 16.307 1.00 69.50 73 LEU A N 1
ATOM 590 C CA . LEU A 1 73 ? -0.451 -5.101 17.348 1.00 69.50 73 LEU A CA 1
ATOM 591 C C . LEU A 1 73 ? -1.934 -4.749 17.419 1.00 69.50 73 LEU A C 1
ATOM 593 O O . LEU A 1 73 ? -2.408 -4.310 18.462 1.00 69.50 73 LEU A O 1
ATOM 597 N N . GLN A 1 74 ? -2.654 -4.919 16.314 1.00 62.88 74 GLN A N 1
ATOM 598 C CA . GLN A 1 74 ? -4.102 -4.954 16.350 1.00 62.88 74 GLN A CA 1
ATOM 599 C C . GLN A 1 74 ? -4.531 -6.318 16.891 1.00 62.88 74 GLN A C 1
ATOM 601 O O . GLN A 1 74 ? -3.950 -7.330 16.496 1.00 62.88 74 GLN A O 1
ATOM 606 N N . PRO A 1 75 ? -5.533 -6.388 17.777 1.00 55.81 75 PRO A N 1
ATOM 607 C CA . PRO A 1 75 ? -6.174 -7.654 18.065 1.00 55.81 75 PRO A CA 1
ATOM 608 C C . PRO A 1 75 ? -6.877 -8.092 16.776 1.00 55.81 75 PRO A C 1
ATOM 610 O O . PRO A 1 75 ? -8.004 -7.693 16.500 1.00 55.81 75 PRO A O 1
ATOM 613 N N . LEU A 1 76 ? -6.176 -8.862 15.936 1.00 50.06 76 LEU A N 1
ATOM 614 C CA . LEU A 1 76 ? -6.797 -9.669 14.896 1.00 50.06 76 LEU A CA 1
ATOM 615 C C . LEU A 1 76 ? -7.851 -10.500 15.617 1.00 50.06 76 LEU A C 1
ATOM 617 O O . LEU A 1 76 ? -7.527 -11.329 16.465 1.00 50.06 76 LEU A O 1
ATOM 621 N N . THR A 1 77 ? -9.105 -10.200 15.319 1.00 49.12 77 THR A N 1
ATOM 622 C CA . THR A 1 77 ? -10.324 -10.811 15.832 1.00 49.12 77 THR A CA 1
ATOM 623 C C . THR A 1 77 ? -10.436 -12.272 15.393 1.00 49.12 77 THR A C 1
ATOM 625 O O . THR A 1 77 ? -11.378 -12.674 14.724 1.00 49.12 77 THR A O 1
ATOM 628 N N . TRP A 1 78 ? -9.477 -13.104 15.791 1.00 46.97 78 TRP A N 1
ATOM 629 C CA . TRP A 1 78 ? -9.785 -14.472 16.167 1.00 46.97 78 TRP A CA 1
ATOM 630 C C . TRP A 1 78 ? -9.919 -14.477 17.683 1.00 46.97 78 TRP A C 1
ATOM 632 O O . TRP A 1 78 ? -9.010 -14.843 18.425 1.00 46.97 78 TRP A O 1
ATOM 642 N N . GLN A 1 79 ? -11.043 -13.931 18.140 1.00 49.38 79 GLN A N 1
ATOM 643 C CA . GLN A 1 79 ? -11.460 -14.146 19.509 1.00 49.38 79 GLN A CA 1
ATOM 644 C C . GLN A 1 79 ? -12.084 -15.544 19.551 1.00 49.38 79 GLN A C 1
ATOM 646 O O . GLN A 1 79 ? -12.987 -15.805 18.755 1.00 49.38 79 GLN A O 1
ATOM 651 N N . PRO A 1 80 ? -11.602 -16.464 20.404 1.00 49.00 80 PRO A N 1
ATOM 652 C CA . PRO A 1 80 ? -12.349 -17.687 20.675 1.00 49.00 80 PRO A CA 1
ATOM 653 C C . PRO A 1 80 ? -13.764 -17.304 21.137 1.00 49.00 80 PRO A C 1
ATOM 655 O O . PRO A 1 80 ? -13.915 -16.254 21.763 1.00 49.00 80 PRO A O 1
ATOM 658 N N . ASP A 1 81 ? -14.770 -18.154 20.901 1.00 54.84 81 ASP A N 1
ATOM 659 C CA . ASP A 1 81 ? -16.198 -17.950 21.261 1.00 54.84 81 ASP A CA 1
ATOM 660 C C . ASP A 1 81 ? -16.467 -17.637 22.759 1.00 54.84 81 ASP A C 1
ATOM 662 O O . ASP A 1 81 ? -17.607 -17.525 23.198 1.00 54.84 81 ASP A O 1
ATOM 666 N N . ILE A 1 82 ? -15.410 -17.522 23.563 1.00 53.06 82 ILE A N 1
ATOM 667 C CA . ILE A 1 82 ? -15.383 -17.318 25.010 1.00 53.06 82 ILE A CA 1
ATOM 668 C C . ILE A 1 82 ? -15.056 -15.851 25.373 1.00 53.06 82 ILE A C 1
ATOM 670 O O . ILE A 1 82 ? -15.152 -15.478 26.539 1.00 53.06 82 ILE A O 1
ATOM 674 N N . VAL A 1 83 ? -14.648 -15.001 24.419 1.00 56.56 83 VAL A N 1
ATOM 675 C CA . VAL A 1 83 ? -14.440 -13.567 24.695 1.00 56.56 83 VAL A CA 1
ATOM 676 C C . VAL A 1 83 ? -15.787 -12.858 24.682 1.00 56.56 83 VAL A C 1
ATOM 678 O O . VAL A 1 83 ? -16.563 -13.021 23.744 1.00 56.56 83 VAL A O 1
ATOM 681 N N . ASP A 1 84 ? -16.051 -12.077 25.729 1.00 58.38 84 ASP A N 1
ATOM 682 C CA . ASP A 1 84 ? -17.271 -11.291 25.860 1.00 58.38 84 ASP A CA 1
ATOM 683 C C . ASP A 1 84 ? -17.487 -10.422 24.603 1.00 58.38 84 ASP A C 1
ATOM 685 O O . ASP A 1 84 ? -16.691 -9.513 24.330 1.00 58.38 84 ASP A O 1
ATOM 689 N N . PRO A 1 85 ? -18.541 -10.686 23.811 1.00 57.75 85 PRO A N 1
ATOM 690 C CA . PRO A 1 85 ? -18.777 -9.973 22.566 1.00 57.75 85 PRO A CA 1
ATOM 691 C C . PRO A 1 85 ? -19.061 -8.482 22.794 1.00 57.75 85 PRO A C 1
ATOM 693 O O . PRO A 1 85 ? -18.929 -7.699 21.852 1.00 57.75 85 PRO A O 1
ATOM 696 N N . THR A 1 86 ? -19.411 -8.059 24.016 1.00 59.78 86 THR A N 1
ATOM 697 C CA . THR A 1 86 ? -19.673 -6.648 24.346 1.00 59.78 86 THR A CA 1
ATOM 698 C C . THR A 1 86 ? -18.461 -5.748 24.130 1.00 59.78 86 THR A C 1
ATOM 700 O O . THR A 1 86 ? -18.629 -4.670 23.567 1.00 59.78 86 THR A O 1
ATOM 703 N N . ALA A 1 87 ? -17.237 -6.207 24.413 1.00 59.44 87 ALA A N 1
ATOM 704 C CA . ALA A 1 87 ? -16.023 -5.429 24.146 1.00 59.44 87 ALA A CA 1
ATOM 705 C C . ALA A 1 87 ? -15.850 -5.120 22.645 1.00 59.44 87 ALA A C 1
ATOM 707 O O . ALA A 1 87 ? -15.415 -4.031 22.261 1.00 59.44 87 ALA A O 1
ATOM 708 N N . ASN A 1 88 ? -16.250 -6.049 21.768 1.00 62.28 88 ASN A N 1
ATOM 709 C CA . ASN A 1 88 ? -16.257 -5.810 20.323 1.00 62.28 88 ASN A CA 1
ATOM 710 C C . ASN A 1 88 ? -17.379 -4.858 19.905 1.00 62.28 88 ASN A C 1
ATOM 712 O O . ASN A 1 88 ? -17.174 -4.070 18.982 1.00 62.28 88 ASN A O 1
ATOM 716 N N . TYR A 1 89 ? -18.547 -4.917 20.553 1.00 64.50 89 TYR A N 1
ATOM 717 C CA . TYR A 1 89 ? -19.653 -3.991 20.294 1.00 64.50 89 TYR A CA 1
ATOM 718 C C . TYR A 1 89 ? -19.311 -2.565 20.722 1.00 64.50 89 TYR A C 1
ATOM 720 O O . TYR A 1 89 ? -19.536 -1.644 19.939 1.00 64.50 89 TYR A O 1
ATOM 728 N N . GLU A 1 90 ? -18.714 -2.381 21.899 1.00 67.44 90 GLU A N 1
ATOM 729 C CA . GLU A 1 90 ? -18.244 -1.081 22.382 1.00 67.44 90 GLU A CA 1
ATOM 730 C C . GLU A 1 90 ? -17.194 -0.511 21.427 1.00 67.44 90 GLU A C 1
ATOM 732 O O . GLU A 1 90 ? -17.405 0.562 20.860 1.00 67.44 90 GLU A O 1
ATOM 737 N N . THR A 1 91 ? -16.155 -1.291 21.104 1.00 69.38 91 THR A N 1
ATOM 738 C CA . THR A 1 91 ? -15.106 -0.881 20.152 1.00 69.38 91 THR A CA 1
ATOM 739 C C . THR A 1 91 ? -15.683 -0.564 18.765 1.00 69.38 91 THR A C 1
ATOM 741 O O . THR A 1 91 ? -15.287 0.405 18.115 1.00 69.38 91 THR A O 1
ATOM 744 N N . SER A 1 92 ? -16.649 -1.356 18.290 1.00 71.56 92 SER A N 1
ATOM 745 C CA . SER A 1 92 ? -17.314 -1.108 17.004 1.00 71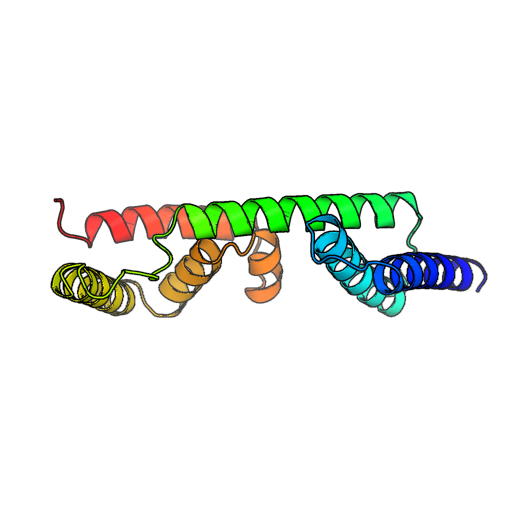.56 92 SER A CA 1
ATOM 746 C C . SER A 1 92 ? -18.165 0.160 17.042 1.00 71.56 92 SER A C 1
ATOM 748 O O . SER A 1 92 ? -18.164 0.920 16.074 1.00 71.56 92 SER A O 1
ATOM 750 N N . SER A 1 93 ? -18.855 0.424 18.153 1.00 76.25 93 SER A N 1
ATOM 751 C CA . SER A 1 93 ? -19.664 1.631 18.331 1.00 76.25 93 SER A CA 1
ATOM 752 C C . SER A 1 93 ? -18.798 2.894 18.381 1.00 76.25 93 SER A C 1
ATOM 754 O O . SER A 1 93 ? -19.116 3.879 17.715 1.00 76.25 93 SER A O 1
ATOM 756 N N . GLU A 1 94 ? -17.645 2.836 19.051 1.00 79.81 94 GLU A N 1
ATOM 757 C CA . GLU A 1 94 ? -16.657 3.916 19.091 1.00 79.81 94 GLU A CA 1
ATOM 758 C C . GLU A 1 94 ? -16.055 4.195 17.708 1.00 79.81 94 GLU A C 1
ATOM 760 O O . GLU A 1 94 ? -15.872 5.351 17.323 1.00 79.81 94 GLU A O 1
ATOM 765 N N . LEU A 1 95 ? -15.791 3.152 16.913 1.00 78.88 95 LEU A N 1
ATOM 766 C CA . LEU A 1 95 ? -15.308 3.302 15.538 1.00 78.88 95 LEU A CA 1
ATOM 767 C C . LEU A 1 95 ? -16.360 3.912 14.607 1.00 78.88 95 LEU A C 1
ATOM 769 O O . LEU A 1 95 ? -16.008 4.739 13.761 1.00 78.88 95 LEU A O 1
ATOM 773 N N . VAL A 1 96 ? -17.634 3.533 14.756 1.00 81.19 96 VAL A N 1
ATOM 774 C CA . VAL A 1 96 ? -18.748 4.155 14.021 1.00 81.19 96 VAL A CA 1
ATOM 775 C C . VAL A 1 96 ? -18.866 5.627 14.407 1.00 81.19 96 VAL A C 1
ATOM 777 O O . VAL A 1 96 ? -18.922 6.485 13.524 1.00 81.19 96 VAL A O 1
ATOM 780 N N . PHE A 1 97 ? -18.807 5.937 15.704 1.00 83.19 97 PHE A N 1
ATOM 781 C CA . PHE A 1 97 ? -18.813 7.311 16.195 1.00 83.19 97 PHE A CA 1
ATOM 782 C C . PHE A 1 97 ? -17.649 8.126 15.612 1.00 83.19 97 PHE A C 1
ATOM 784 O O . PHE A 1 97 ? -17.874 9.176 15.009 1.00 83.19 97 PHE A O 1
ATOM 791 N N . LEU A 1 98 ? -16.416 7.616 15.681 1.00 82.44 98 LEU A N 1
ATOM 792 C CA . LEU A 1 98 ? -15.243 8.272 15.098 1.00 82.44 98 LEU A CA 1
ATOM 793 C C . LEU A 1 98 ? -15.382 8.503 13.590 1.00 82.44 98 LEU A C 1
ATOM 795 O O . LEU A 1 98 ? -15.006 9.569 13.103 1.00 82.44 98 LEU A O 1
ATOM 799 N N . CYS A 1 99 ? -15.940 7.541 12.851 1.00 82.69 99 CYS A N 1
ATOM 800 C CA . CYS A 1 99 ? -16.201 7.699 11.421 1.00 82.69 99 CYS A CA 1
ATOM 801 C C . CYS A 1 99 ? -17.173 8.855 11.151 1.00 82.69 99 CYS A C 1
ATOM 803 O O . CYS A 1 99 ? -16.936 9.660 10.249 1.00 82.69 99 CYS A O 1
ATOM 805 N N . THR A 1 100 ? -18.246 8.960 11.940 1.00 83.69 100 THR A N 1
ATOM 806 C CA . THR A 1 100 ? -19.217 10.056 11.805 1.00 83.69 100 THR A CA 1
ATOM 807 C C . THR A 1 100 ? -18.636 11.412 12.210 1.00 83.69 100 THR A C 1
ATOM 809 O O . THR A 1 100 ? -18.902 12.407 11.542 1.00 83.69 100 THR A O 1
ATOM 812 N N . ALA A 1 101 ? -17.800 11.458 13.250 1.00 84.25 101 ALA A N 1
ATOM 813 C CA . ALA A 1 101 ? -17.264 12.699 13.804 1.00 84.25 101 ALA A CA 1
ATOM 814 C C . ALA A 1 101 ? -16.085 13.280 13.002 1.00 84.25 101 ALA A C 1
ATOM 816 O O . ALA A 1 101 ? -15.936 14.497 12.923 1.00 84.25 101 ALA A O 1
ATOM 817 N N . MET A 1 102 ? -15.235 12.434 12.410 1.00 82.88 102 MET A N 1
ATOM 818 C CA . MET A 1 102 ? -14.035 12.875 11.682 1.00 82.88 102 MET A CA 1
ATOM 819 C C . MET A 1 102 ? -14.267 13.125 10.186 1.00 82.88 102 MET A C 1
ATOM 821 O O . MET A 1 102 ? -13.440 13.758 9.535 1.00 82.88 102 MET A O 1
ATOM 825 N N . GLY A 1 103 ? -15.368 12.619 9.628 1.00 84.25 103 GLY A N 1
ATOM 826 C CA . GLY A 1 103 ? -15.610 12.620 8.188 1.00 84.25 103 GLY A CA 1
ATOM 827 C C . GLY A 1 103 ? -14.914 11.461 7.461 1.00 84.25 103 GLY A C 1
ATOM 828 O O . GLY A 1 103 ? -13.878 10.939 7.886 1.00 84.25 103 GLY A O 1
ATOM 829 N N . GLY A 1 104 ? -15.506 11.047 6.337 1.00 83.00 104 GLY A N 1
ATOM 830 C CA . GLY A 1 104 ? -15.127 9.822 5.623 1.00 83.00 104 GLY A CA 1
ATOM 831 C C . GLY A 1 104 ? -13.674 9.793 5.144 1.00 83.00 104 GLY A C 1
ATOM 832 O O . GLY A 1 104 ? -13.018 8.761 5.263 1.00 83.00 104 GLY A O 1
ATOM 833 N N . ASP A 1 105 ? -13.138 10.915 4.664 1.00 85.75 105 ASP A N 1
ATOM 834 C CA . ASP A 1 105 ? -11.770 10.977 4.130 1.00 85.75 105 ASP A CA 1
ATOM 835 C C . ASP A 1 105 ? -10.701 10.809 5.215 1.00 85.75 105 ASP A C 1
ATOM 837 O O . ASP A 1 105 ? -9.722 10.084 5.025 1.00 85.75 105 ASP A O 1
ATOM 841 N N . ASP A 1 106 ? -10.888 11.454 6.368 1.00 87.50 106 ASP A N 1
ATOM 842 C CA . ASP A 1 106 ? -9.956 11.370 7.496 1.00 87.50 106 ASP A CA 1
ATOM 843 C C . ASP A 1 106 ? -10.026 9.998 8.173 1.00 87.50 106 ASP A C 1
ATOM 845 O O . ASP A 1 106 ? -8.990 9.427 8.535 1.00 87.50 106 ASP A O 1
ATOM 849 N N . TYR A 1 107 ? -11.230 9.428 8.275 1.00 86.50 107 TYR A N 1
ATOM 850 C CA . TYR A 1 107 ? -11.415 8.058 8.741 1.00 86.50 107 TYR A CA 1
ATOM 851 C C . TYR A 1 107 ? -10.767 7.045 7.790 1.00 86.50 107 TYR A C 1
ATOM 853 O O . TYR A 1 107 ? -10.000 6.188 8.233 1.00 86.50 107 TYR A O 1
ATOM 861 N N . ASN A 1 108 ? -10.988 7.170 6.478 1.00 87.38 108 ASN A N 1
ATOM 862 C CA . ASN A 1 108 ? -10.373 6.299 5.476 1.00 87.38 108 ASN A CA 1
ATOM 863 C C . ASN A 1 108 ? -8.847 6.410 5.483 1.00 87.38 108 ASN A C 1
ATOM 865 O O . ASN A 1 108 ? -8.153 5.394 5.397 1.00 87.38 108 ASN A O 1
ATOM 869 N N . LEU A 1 109 ? -8.302 7.618 5.632 1.00 89.50 109 LEU A N 1
ATOM 870 C CA . LEU A 1 109 ? -6.864 7.818 5.781 1.00 89.50 109 LEU A CA 1
ATOM 871 C C . LEU A 1 109 ? -6.325 7.068 7.010 1.00 89.50 109 LEU A C 1
ATOM 873 O O . LEU A 1 109 ? -5.358 6.311 6.899 1.00 89.50 109 LEU A O 1
ATOM 877 N N . MET A 1 110 ? -6.968 7.220 8.169 1.00 88.19 110 MET A N 1
ATOM 878 C CA . MET A 1 110 ? -6.579 6.510 9.391 1.00 88.19 110 MET A CA 1
ATOM 879 C C . MET A 1 110 ? -6.710 4.993 9.264 1.00 88.19 110 MET A C 1
ATOM 881 O O . MET A 1 110 ? -5.799 4.277 9.680 1.00 88.19 110 MET A O 1
ATOM 885 N N . LYS A 1 111 ? -7.785 4.503 8.639 1.00 86.25 111 LYS A N 1
ATOM 886 C CA . LYS A 1 111 ? -8.014 3.079 8.368 1.00 86.25 111 LYS A CA 1
ATOM 887 C C . LYS A 1 111 ? -6.901 2.485 7.509 1.00 86.25 111 LYS A C 1
ATOM 889 O O . LYS A 1 111 ? -6.366 1.435 7.850 1.00 86.25 111 LYS A O 1
ATOM 894 N N . ASN A 1 112 ? -6.498 3.167 6.438 1.00 85.31 112 ASN A N 1
ATOM 895 C CA . ASN A 1 112 ? -5.409 2.694 5.584 1.00 85.31 112 ASN A CA 1
ATOM 896 C C . ASN A 1 112 ? -4.063 2.670 6.324 1.00 85.31 112 ASN A C 1
ATOM 898 O O . ASN A 1 112 ? -3.316 1.699 6.212 1.00 85.31 112 ASN A O 1
ATOM 902 N N . VAL A 1 113 ? -3.761 3.700 7.123 1.00 87.25 113 VAL A N 1
ATOM 903 C CA . VAL A 1 113 ? -2.548 3.722 7.961 1.00 87.25 113 VAL A CA 1
ATOM 904 C C . VAL A 1 113 ? -2.567 2.583 8.984 1.00 87.25 113 VAL A C 1
ATOM 906 O O . VAL A 1 113 ? -1.547 1.928 9.194 1.00 87.25 113 VAL A O 1
ATOM 909 N N . ALA A 1 114 ? -3.719 2.327 9.604 1.00 80.06 114 ALA A N 1
ATOM 910 C CA . ALA A 1 114 ? -3.914 1.248 10.566 1.00 80.06 114 ALA A CA 1
ATOM 911 C C . ALA A 1 114 ? -3.766 -0.141 9.911 1.00 80.06 114 ALA A C 1
ATOM 913 O O . ALA A 1 114 ? -3.131 -1.017 10.489 1.00 80.06 114 ALA A O 1
ATOM 914 N N . GLY A 1 115 ? -4.239 -0.302 8.670 1.00 74.56 115 GLY A N 1
ATOM 915 C CA . GLY A 1 115 ? -3.998 -1.478 7.823 1.00 74.56 115 GLY A CA 1
ATOM 916 C C . GLY A 1 115 ? -2.562 -1.599 7.292 1.00 74.56 115 GLY A C 1
ATOM 917 O O . GLY A 1 115 ? -2.233 -2.551 6.586 1.00 74.56 115 GLY A O 1
ATOM 918 N N . GLY A 1 116 ? -1.685 -0.648 7.628 1.00 75.50 116 GLY A N 1
ATOM 919 C CA . GLY A 1 116 ? -0.262 -0.687 7.309 1.00 75.50 116 GLY A CA 1
ATOM 920 C C . GLY A 1 116 ? 0.122 -0.120 5.941 1.00 75.50 116 GLY A C 1
ATOM 921 O O . GLY A 1 116 ? 1.225 -0.394 5.452 1.00 75.50 116 GLY A O 1
ATOM 922 N N . ALA A 1 117 ? -0.739 0.693 5.326 1.00 83.06 117 ALA A N 1
ATOM 923 C CA . ALA A 1 117 ? -0.341 1.523 4.195 1.00 83.06 117 ALA A CA 1
ATOM 924 C C . ALA A 1 117 ? 0.747 2.520 4.625 1.00 83.06 117 ALA A C 1
ATOM 926 O O . ALA A 1 117 ? 0.664 3.163 5.677 1.00 83.06 117 ALA A O 1
ATOM 927 N N . THR A 1 118 ? 1.785 2.664 3.805 1.00 85.38 118 THR A N 1
ATOM 928 C CA . THR A 1 118 ? 2.843 3.649 4.060 1.00 85.38 118 THR A CA 1
ATOM 929 C C . THR A 1 118 ? 2.409 5.042 3.605 1.00 85.38 118 THR A C 1
ATOM 931 O O . THR A 1 118 ? 1.637 5.191 2.662 1.00 85.38 118 THR A O 1
ATOM 934 N N . TYR A 1 119 ? 2.951 6.100 4.216 1.00 89.31 119 TYR A N 1
ATOM 935 C CA . TYR A 1 119 ? 2.625 7.474 3.804 1.00 89.31 119 TYR A CA 1
ATOM 936 C C . TYR A 1 119 ? 3.001 7.782 2.345 1.00 89.31 119 TYR A C 1
ATOM 938 O O . TYR A 1 119 ? 2.367 8.635 1.738 1.00 89.31 119 TYR A O 1
ATOM 946 N N . GLY A 1 120 ? 3.994 7.086 1.779 1.00 86.25 120 GLY A N 1
ATOM 947 C CA . GLY A 1 120 ? 4.340 7.206 0.360 1.00 86.25 120 GLY A CA 1
ATOM 948 C C . GLY A 1 120 ? 3.296 6.566 -0.563 1.00 86.25 120 GLY A C 1
ATOM 949 O O . GLY A 1 120 ? 2.957 7.141 -1.588 1.00 86.25 120 GLY A O 1
ATOM 950 N N . GLU A 1 121 ? 2.726 5.422 -0.175 1.00 84.19 121 GLU A N 1
ATOM 951 C CA . GLU A 1 121 ? 1.616 4.794 -0.917 1.00 84.19 121 GLU A CA 1
ATOM 952 C C . GLU A 1 121 ? 0.373 5.691 -0.902 1.00 84.19 121 GLU A C 1
ATOM 954 O O . GLU A 1 121 ? -0.255 5.918 -1.931 1.00 84.19 121 GLU A O 1
ATOM 959 N N . LEU A 1 122 ? 0.073 6.282 0.256 1.00 89.06 122 LEU A N 1
ATOM 960 C CA . LEU A 1 122 ? -1.042 7.219 0.411 1.00 89.06 122 LEU A CA 1
ATOM 961 C C . LEU A 1 122 ? -0.813 8.534 -0.343 1.00 89.06 122 LEU A C 1
ATOM 963 O O . LEU A 1 122 ? -1.766 9.135 -0.825 1.00 89.06 122 LEU A O 1
ATOM 967 N N . SER A 1 123 ? 0.444 8.961 -0.473 1.00 88.31 123 SER A N 1
ATOM 968 C CA . SER A 1 123 ? 0.850 10.147 -1.235 1.00 88.31 123 SER A CA 1
ATOM 969 C C . SER A 1 123 ? 0.497 10.022 -2.713 1.00 88.31 123 SER A C 1
ATOM 971 O O . SER A 1 123 ? -0.081 10.954 -3.267 1.00 88.31 123 SER A O 1
ATOM 973 N N . GLY A 1 124 ? 0.746 8.851 -3.308 1.00 82.50 124 GLY A N 1
ATOM 974 C CA . GLY A 1 124 ? 0.340 8.554 -4.683 1.00 82.50 124 GLY A CA 1
ATOM 975 C C . GLY A 1 124 ? -1.180 8.528 -4.873 1.00 82.50 124 GLY A C 1
ATOM 976 O O . GLY A 1 124 ? -1.682 9.102 -5.831 1.00 82.50 124 GLY A O 1
ATOM 977 N N . ILE A 1 125 ? -1.922 7.919 -3.941 1.00 84.06 125 ILE A N 1
ATOM 978 C CA . ILE A 1 125 ? -3.389 7.792 -4.038 1.00 84.06 125 ILE A CA 1
ATOM 979 C C . ILE A 1 125 ? -4.091 9.143 -3.844 1.00 84.06 125 ILE A C 1
ATOM 981 O O . ILE A 1 125 ? -5.041 9.462 -4.551 1.00 84.06 125 ILE A O 1
ATOM 985 N N . MET A 1 126 ? -3.639 9.938 -2.873 1.00 84.25 126 MET A N 1
ATOM 986 C CA . MET A 1 126 ? -4.291 11.194 -2.484 1.00 84.25 126 MET A CA 1
ATOM 987 C C . MET A 1 126 ? -3.743 12.420 -3.226 1.00 84.25 126 MET A C 1
ATOM 989 O O . MET A 1 126 ? -4.168 13.535 -2.930 1.00 84.25 126 MET A O 1
ATOM 993 N N . ASN A 1 127 ? -2.780 12.227 -4.135 1.00 86.38 127 ASN A N 1
ATOM 994 C CA . ASN A 1 127 ? -2.064 13.289 -4.847 1.00 86.38 127 ASN A CA 1
ATOM 995 C C . ASN A 1 127 ? -1.572 14.416 -3.913 1.00 86.38 127 ASN A C 1
ATOM 997 O O . ASN A 1 127 ? -1.750 15.606 -4.170 1.00 86.38 127 ASN A O 1
ATOM 1001 N N . ALA A 1 128 ? -1.003 14.030 -2.771 1.00 88.50 128 ALA A N 1
ATOM 1002 C CA . ALA A 1 128 ? -0.546 14.947 -1.731 1.00 88.50 128 ALA A CA 1
ATOM 1003 C C . ALA A 1 128 ? 0.848 14.548 -1.265 1.00 88.50 128 ALA A C 1
ATOM 1005 O O . ALA A 1 128 ? 1.183 13.367 -1.255 1.00 88.50 128 ALA A O 1
ATOM 1006 N N . GLU A 1 129 ? 1.662 15.503 -0.820 1.00 91.19 129 GLU A N 1
ATOM 1007 C CA . GLU A 1 129 ? 3.000 15.183 -0.327 1.00 91.19 129 GLU A CA 1
ATOM 1008 C C . GLU A 1 129 ? 2.973 14.246 0.889 1.00 91.19 129 GLU A C 1
ATOM 1010 O O . GLU A 1 129 ? 2.174 14.393 1.820 1.00 91.19 129 GLU A O 1
ATOM 1015 N N . THR A 1 130 ? 3.952 13.339 0.951 1.00 89.81 130 THR A N 1
ATOM 1016 C CA . THR A 1 130 ? 4.153 12.432 2.096 1.00 89.81 130 THR A CA 1
ATOM 1017 C C . THR A 1 130 ? 4.251 13.199 3.429 1.00 89.81 130 THR A C 1
ATOM 1019 O O . THR A 1 130 ? 3.760 12.739 4.466 1.00 89.81 130 THR A O 1
ATOM 1022 N N . SER A 1 131 ? 4.870 14.386 3.411 1.00 90.50 131 SER A N 1
ATOM 1023 C CA . SER A 1 131 ? 5.030 15.269 4.573 1.00 90.50 131 SER A CA 1
ATOM 1024 C C . SER A 1 131 ? 3.675 15.798 5.079 1.00 90.50 131 SER A C 1
ATOM 1026 O O . SER A 1 131 ? 3.397 15.774 6.284 1.00 90.50 131 SER A O 1
ATOM 1028 N N . ALA A 1 132 ? 2.803 16.206 4.154 1.00 91.06 132 ALA A N 1
ATOM 1029 C CA . ALA A 1 132 ? 1.471 16.721 4.425 1.00 91.06 132 ALA A CA 1
ATOM 1030 C C . ALA A 1 132 ? 0.555 15.627 4.983 1.00 91.06 132 ALA A C 1
ATOM 1032 O O . ALA A 1 132 ? -0.133 15.855 5.981 1.00 91.06 132 ALA A O 1
ATOM 1033 N N . ILE A 1 133 ? 0.619 14.414 4.421 1.00 91.88 133 ILE A N 1
ATOM 1034 C CA . ILE A 1 133 ? -0.139 13.256 4.915 1.00 91.88 133 ILE A CA 1
ATOM 1035 C C . ILE A 1 133 ? 0.258 12.922 6.350 1.00 91.88 133 ILE A C 1
ATOM 1037 O O . ILE A 1 133 ? -0.611 12.761 7.205 1.00 91.88 133 ILE A O 1
ATOM 1041 N N . ARG A 1 134 ? 1.559 12.901 6.666 1.00 91.69 134 ARG A N 1
ATOM 1042 C CA . ARG A 1 134 ? 2.025 12.651 8.040 1.00 91.69 134 ARG A CA 1
ATOM 1043 C C . ARG A 1 134 ? 1.484 13.694 9.024 1.00 91.69 134 ARG A C 1
ATOM 1045 O O . ARG A 1 134 ? 1.018 13.332 10.105 1.00 91.69 134 ARG A O 1
ATOM 1052 N N . LYS A 1 135 ? 1.513 14.982 8.655 1.00 93.31 135 LYS A N 1
ATOM 1053 C CA . LYS A 1 135 ? 0.947 16.069 9.477 1.00 93.31 135 LYS A CA 1
ATOM 1054 C C . LYS A 1 135 ? -0.568 15.927 9.645 1.00 93.31 135 LYS A C 1
ATOM 1056 O O . LYS A 1 135 ? -1.078 16.163 10.738 1.00 93.31 135 LYS A O 1
ATOM 1061 N N . ARG A 1 136 ? -1.291 15.548 8.585 1.00 91.50 136 ARG A N 1
ATOM 1062 C CA . ARG A 1 136 ? -2.740 15.297 8.623 1.00 91.50 136 ARG A CA 1
ATOM 1063 C C . ARG A 1 136 ? -3.066 14.140 9.569 1.00 91.50 136 ARG A C 1
ATOM 1065 O O . ARG A 1 136 ? -3.827 14.344 10.502 1.00 91.50 136 ARG A O 1
ATOM 1072 N N . VAL A 1 137 ? -2.393 12.996 9.435 1.00 92.06 137 VAL A N 1
ATOM 1073 C CA . VAL A 1 137 ? -2.554 11.830 10.326 1.00 92.06 137 VAL A CA 1
ATOM 1074 C C . VAL A 1 137 ? -2.267 12.177 11.788 1.00 92.06 137 VAL A C 1
ATOM 1076 O O . VAL A 1 137 ? -3.017 11.770 12.669 1.00 92.06 137 VAL A O 1
ATOM 1079 N N . SER A 1 138 ? -1.217 12.958 12.065 1.00 91.94 138 SER A N 1
ATOM 1080 C CA . SER A 1 138 ? -0.915 13.411 13.431 1.00 91.94 138 SER A CA 1
ATOM 1081 C C . SER A 1 138 ? -2.060 14.238 14.030 1.00 91.94 138 SER A C 1
ATOM 1083 O O . SER A 1 138 ? -2.504 13.969 15.145 1.00 91.94 138 SER A O 1
ATOM 1085 N N . ARG A 1 139 ? -2.596 15.200 13.263 1.00 90.69 139 ARG A N 1
ATOM 1086 C CA . ARG A 1 139 ? -3.746 16.017 13.684 1.00 90.69 139 ARG A CA 1
ATOM 1087 C C . ARG A 1 139 ? -4.998 15.178 13.903 1.00 90.69 139 ARG A C 1
ATOM 1089 O O . ARG A 1 139 ? -5.646 15.339 14.931 1.00 90.69 139 ARG A O 1
ATOM 1096 N N . ILE A 1 140 ? -5.288 14.251 12.991 1.00 90.69 140 ILE A N 1
ATOM 1097 C CA . ILE A 1 140 ? -6.431 13.346 13.120 1.00 90.69 140 ILE A CA 1
ATOM 1098 C C . ILE A 1 140 ? -6.311 12.510 14.396 1.00 90.69 140 ILE A C 1
ATOM 1100 O O . ILE A 1 140 ? -7.271 12.425 15.146 1.00 90.69 140 ILE A O 1
ATOM 1104 N N . ARG A 1 141 ? -5.134 11.948 14.700 1.00 90.12 141 ARG A N 1
ATOM 1105 C CA . ARG A 1 141 ? -4.922 11.177 15.939 1.00 90.12 141 ARG A CA 1
ATOM 1106 C C . ARG A 1 141 ? -5.167 12.005 17.196 1.00 90.12 141 ARG A C 1
ATOM 1108 O O . ARG A 1 141 ? -5.777 11.502 18.132 1.00 90.12 141 ARG A O 1
ATOM 1115 N N . MET A 1 142 ? -4.702 13.255 17.217 1.00 88.88 142 MET A N 1
ATOM 1116 C CA . MET A 1 142 ? -4.979 14.161 18.336 1.00 88.88 142 MET A CA 1
ATOM 1117 C C . MET A 1 142 ? -6.476 14.449 18.459 1.00 88.88 142 MET A C 1
ATOM 1119 O O . MET A 1 142 ? -7.019 14.370 19.555 1.00 88.88 142 MET A O 1
ATOM 1123 N N . SER A 1 143 ? -7.154 14.722 17.342 1.00 86.81 143 SER A N 1
ATOM 1124 C CA . SER A 1 143 ? -8.597 14.973 17.346 1.00 86.81 143 SER A CA 1
ATOM 1125 C C . SER A 1 143 ? -9.394 13.743 17.778 1.00 86.81 143 SER A C 1
ATOM 1127 O O . SER A 1 143 ? -10.277 13.860 18.614 1.00 86.81 143 SER A O 1
ATOM 1129 N N . ALA A 1 144 ? -9.059 12.559 17.262 1.00 85.06 144 ALA A N 1
ATOM 1130 C CA . ALA A 1 144 ? -9.703 11.298 17.618 1.00 85.06 144 ALA A CA 1
ATOM 1131 C C . ALA A 1 144 ? -9.566 10.997 19.115 1.00 85.06 144 ALA A C 1
ATOM 1133 O O . ALA A 1 144 ? -10.527 10.584 19.753 1.00 85.06 144 ALA A O 1
ATOM 1134 N N . ARG A 1 145 ? -8.393 11.280 19.698 1.00 84.25 145 ARG A N 1
ATOM 1135 C CA . ARG A 1 145 ? -8.162 11.129 21.140 1.00 84.25 145 ARG A CA 1
ATOM 1136 C C . ARG A 1 145 ? -9.034 12.061 21.987 1.00 84.25 145 ARG A C 1
ATOM 1138 O O . ARG A 1 145 ? -9.374 11.696 23.101 1.00 84.25 145 ARG A O 1
ATOM 1145 N N . ASN A 1 146 ? -9.380 13.241 21.476 1.00 83.88 146 ASN A N 1
ATOM 1146 C CA . ASN A 1 146 ? -10.284 14.165 22.164 1.00 83.88 146 ASN A CA 1
ATOM 1147 C C . ASN A 1 146 ? -11.764 13.790 21.990 1.00 83.88 146 ASN A C 1
ATOM 1149 O O . ASN A 1 146 ? -12.594 14.249 22.766 1.00 83.88 146 ASN A O 1
ATOM 1153 N N . LEU A 1 147 ? -12.093 13.016 20.952 1.00 80.38 147 LEU A N 1
ATOM 1154 C CA . LEU A 1 147 ? -13.455 12.581 20.640 1.00 80.38 147 LEU A CA 1
ATOM 1155 C C . LEU A 1 147 ? -13.842 11.299 21.382 1.00 80.38 147 LEU A C 1
ATOM 1157 O O . LEU A 1 147 ? -15.010 11.126 21.714 1.00 80.38 147 LEU A O 1
ATOM 1161 N N . LEU A 1 148 ? -12.884 10.407 21.633 1.00 74.69 148 LEU A N 1
ATOM 1162 C CA . LEU A 1 148 ? -13.122 9.221 22.447 1.00 74.69 148 LEU A CA 1
ATOM 1163 C C . LEU A 1 148 ? -13.213 9.599 23.935 1.00 74.69 148 LEU A C 1
ATOM 1165 O O . LEU A 1 148 ? -12.418 10.426 24.397 1.00 74.69 148 LEU A O 1
ATOM 1169 N N . PRO A 1 149 ? -14.146 9.003 24.699 1.00 64.69 149 PRO A N 1
ATOM 1170 C CA . PRO A 1 149 ? -14.177 9.169 26.145 1.00 64.69 149 PRO A CA 1
ATOM 1171 C C . PRO A 1 149 ? -12.835 8.714 26.736 1.00 64.69 149 PRO A C 1
ATOM 1173 O O . PRO A 1 149 ? -12.302 7.671 26.360 1.00 64.69 149 PRO A O 1
ATOM 1176 N N . GLN A 1 150 ? -12.253 9.520 27.629 1.00 58.72 150 GLN A N 1
ATOM 1177 C CA . GLN A 1 150 ? -11.039 9.107 28.331 1.00 58.72 150 GLN A CA 1
ATOM 1178 C C . GLN A 1 150 ? -11.415 7.995 29.311 1.00 58.72 150 GLN A C 1
ATOM 1180 O O . GLN A 1 150 ? -12.150 8.255 30.263 1.00 58.72 150 GLN A O 1
ATOM 1185 N N . GLN A 1 151 ? -10.961 6.773 29.025 1.00 50.97 151 GLN A N 1
ATOM 1186 C CA . GLN A 1 151 ? -10.987 5.657 29.971 1.00 50.97 151 GLN A CA 1
ATOM 1187 C C . GLN A 1 151 ? -9.970 5.877 31.092 1.00 50.97 151 GLN A C 1
ATOM 1189 O O . GLN A 1 151 ? -8.858 6.375 30.788 1.00 50.97 151 GLN A O 1
#

Sequence (151 aa):
MEDQQVDWAEYARAQDELKKSTTVNDRHWGLEAALGNALTDIESGKHIDRSDTERRIQSGARKNRHRARLLRLQPLTWQPDIVDPTANYETSSELVFLCTAMGGDDYNLMKNVAGGATYGELSGIMNAETSAIRKRVSRIRMSARNLLPQQ

Radius of gyration: 20.26 Å; chains: 1; bounding box: 41×39×58 Å

Secondary structure (DSSP, 8-state):
-HHHHHHHHHHHHHHHHHHH--S-SHHHHHHHHHHHHHHHHHHTT----HHHHHHHHHHHHHHHHHHHHHHHHS--S---TTS-HHHHHHHHHHHHHHHHHH-HHHHHHHHHHHTT--HHHHHHHHTS-HHHHHHHHHHHHHHHHHHS---

Organism: NCBI:txid1286148

pLDDT: mean 82.29, std 11.99, range [46.97, 95.75]

Foldseek 3Di:
DVQLVQLVVLLVVLVVVLVPDPDDALLNQLSVQLNVVSVVCSVVVHGDDNVNSVVSSVVRSVLVVQLVVLCVVPPPPPDPPPPDCVVVVVVVVLLVQLCVVVDPVLSVLLVCVSSRDQLVNVCVVVVHDSVVSVVSNVVSVVVSVVSDPDD